Protein AF-A0A7C6D6X4-F1 (afdb_monomer)

Sequence (92 aa):
MKQTKNQITLECFWCDVPLQFNEQHGFYKCPDCGGEWWPGPSDPEYGINSLWRDEQAYKKSISKQGGGSRRAGKKRQKNIKKKLITERYELE

Nearest PDB structures (foldseek):
  5isy-assembly1_C  TM=8.439E-01  e=3.670E-01  Escherichia coli K-12
  2jny-assembly1_A  TM=7.303E-01  e=2.389E+00  Corynebacterium glutamicum
  6dcr-assembly2_B  TM=7.611E-01  e=2.548E+00  Escherichia coli K-12
  1pft-assembly1_A  TM=5.830E-01  e=9.066E-01  Pyrococcus furiosus
  4nl8-assembly2_B  TM=7.342E-01  e=5.901E+00  Klebsiella pneumoniae subsp. pneumoniae MGH 78578

Mean predicted aligned error: 17.88 Å

Foldseek 3Di:
DDDDDPDDFDADPPPRHTWDADPVVGWTADPPPRDIGHDDPPPPCPDPVVVVVVVVVVVVVVPDPPDDDVCVPPDDDDDDPDDDPDPDPDDD

Secondary structure (DSSP, 8-state):
----------B-TTT-PBPEEETTTTEEE-TTT--EEPPPP--GGGSHHHHHHHHHHHHHHHS---S--TTTT-PPPP---------S----

pLDDT: mean 73.0, std 14.43, range [42.78, 91.31]

Structure (mmCIF, N/CA/C/O backbone):
data_AF-A0A7C6D6X4-F1
#
_entry.id   AF-A0A7C6D6X4-F1
#
loop_
_atom_site.group_PDB
_atom_site.id
_atom_site.type_symbol
_atom_site.label_atom_id
_atom_site.label_alt_id
_atom_site.label_comp_id
_atom_site.label_asym_id
_atom_site.label_entity_id
_atom_site.label_seq_id
_atom_site.pdbx_PDB_ins_code
_atom_site.Cartn_x
_atom_site.Cartn_y
_atom_site.Cartn_z
_atom_site.occupancy
_atom_site.B_iso_or_equiv
_atom_site.auth_seq_id
_atom_site.auth_comp_id
_atom_site.auth_asym_id
_atom_site.auth_atom_id
_atom_site.pdbx_PDB_model_num
ATOM 1 N N . MET A 1 1 ? -12.748 26.640 9.954 1.00 44.28 1 MET A N 1
ATOM 2 C CA . MET A 1 1 ? -13.158 25.321 9.425 1.00 44.28 1 MET A CA 1
ATOM 3 C C . MET A 1 1 ? -12.145 24.291 9.900 1.00 44.28 1 MET A C 1
ATOM 5 O O . MET A 1 1 ? -10.992 24.375 9.502 1.00 44.28 1 MET A O 1
ATOM 9 N N . LYS A 1 2 ? -12.515 23.415 10.842 1.00 46.34 2 LYS A N 1
ATOM 10 C CA . LYS A 1 2 ? -11.617 22.376 11.370 1.00 46.34 2 LYS A CA 1
ATOM 11 C C . LYS A 1 2 ? -11.710 21.169 10.436 1.00 46.34 2 LYS A C 1
ATOM 13 O O . LYS A 1 2 ? -12.785 20.599 10.306 1.00 46.34 2 LYS A O 1
ATOM 18 N N . GLN A 1 3 ? -10.619 20.836 9.752 1.00 47.53 3 GLN A N 1
ATOM 19 C CA . GLN A 1 3 ? -10.526 19.631 8.928 1.00 47.53 3 GLN A CA 1
ATOM 20 C C . GLN A 1 3 ? -10.604 18.410 9.856 1.00 47.53 3 GLN A C 1
ATOM 22 O O . GLN A 1 3 ? -9.707 18.187 10.669 1.00 47.53 3 GLN A O 1
ATOM 27 N N . THR A 1 4 ? -11.695 17.651 9.787 1.00 50.25 4 THR A N 1
ATOM 28 C CA . THR A 1 4 ? -11.821 16.363 10.472 1.00 50.25 4 THR A CA 1
ATOM 29 C C . THR A 1 4 ? -10.923 15.367 9.753 1.00 50.25 4 THR A C 1
ATOM 31 O O . THR A 1 4 ? -11.159 15.038 8.593 1.00 50.25 4 THR A O 1
ATOM 34 N N . LYS A 1 5 ? -9.853 14.928 10.421 1.00 51.53 5 LYS A N 1
ATOM 35 C CA . LYS A 1 5 ? -9.038 13.801 9.961 1.00 51.53 5 LYS A CA 1
ATOM 36 C C . LYS A 1 5 ? -9.972 12.598 9.827 1.00 51.53 5 LYS A C 1
ATOM 38 O O . LYS A 1 5 ? -10.472 12.120 10.840 1.00 51.53 5 LYS A O 1
ATOM 43 N N . ASN A 1 6 ? -10.225 12.154 8.598 1.00 53.50 6 ASN A N 1
ATOM 44 C CA . ASN A 1 6 ? -10.927 10.903 8.332 1.00 53.50 6 ASN A CA 1
ATOM 45 C C . ASN A 1 6 ? -10.118 9.781 8.989 1.00 53.50 6 ASN A C 1
ATOM 47 O O . ASN A 1 6 ? -9.043 9.425 8.508 1.00 53.50 6 ASN A O 1
ATOM 51 N N . GLN A 1 7 ? -10.584 9.290 10.135 1.00 59.53 7 GLN A N 1
ATOM 52 C CA . GLN A 1 7 ? -10.025 8.099 10.753 1.00 59.53 7 GLN A CA 1
ATOM 53 C C . GLN A 1 7 ? -10.453 6.919 9.885 1.00 59.53 7 GLN A C 1
ATOM 55 O O . GLN A 1 7 ? -11.635 6.602 9.808 1.00 59.53 7 GLN A O 1
ATOM 60 N N . ILE A 1 8 ? -9.500 6.330 9.168 1.00 64.94 8 ILE A N 1
ATOM 61 C CA . ILE A 1 8 ? -9.737 5.114 8.393 1.00 64.94 8 ILE A CA 1
ATOM 62 C C . ILE A 1 8 ? -9.827 3.970 9.404 1.00 64.94 8 ILE A C 1
ATOM 64 O O . ILE A 1 8 ? -8.815 3.560 9.969 1.00 64.94 8 ILE A O 1
ATOM 68 N N . THR A 1 9 ? -11.038 3.493 9.668 1.00 74.94 9 THR A N 1
ATOM 69 C CA . THR A 1 9 ? -11.286 2.254 10.407 1.00 74.94 9 THR A CA 1
ATOM 70 C C . THR A 1 9 ? -11.182 1.085 9.432 1.00 74.94 9 THR A C 1
ATOM 72 O O . THR A 1 9 ? -11.955 1.010 8.482 1.00 74.94 9 THR A O 1
ATOM 75 N N . LEU A 1 10 ? -10.199 0.201 9.628 1.00 82.19 10 LEU A N 1
ATOM 76 C CA . LEU A 1 10 ? -10.072 -1.033 8.848 1.00 82.19 10 LEU A CA 1
ATOM 77 C C . LEU A 1 10 ? -10.985 -2.106 9.452 1.00 82.19 10 LEU A C 1
ATOM 79 O O . LEU A 1 10 ? -10.950 -2.332 10.661 1.00 82.19 10 LEU A O 1
ATOM 83 N N . GLU A 1 11 ? -11.781 -2.767 8.620 1.00 88.12 11 GLU A N 1
ATOM 84 C CA . GLU A 1 11 ? -12.732 -3.807 9.029 1.00 88.12 11 GLU A CA 1
ATOM 85 C C . GLU A 1 11 ? -12.207 -5.202 8.662 1.00 88.12 11 GLU A C 1
ATOM 87 O O . GLU A 1 11 ? -11.492 -5.387 7.673 1.00 88.12 11 GLU A O 1
ATOM 92 N N . CYS A 1 12 ? -12.535 -6.194 9.488 1.00 87.50 12 CYS A N 1
ATOM 93 C CA . CYS A 1 12 ? -12.198 -7.591 9.246 1.00 87.50 12 CYS A CA 1
ATOM 94 C C . CYS A 1 12 ? -13.023 -8.150 8.081 1.00 87.50 12 CYS A C 1
ATOM 96 O O . CYS A 1 12 ? -14.243 -8.171 8.156 1.00 87.50 12 CYS A O 1
ATOM 98 N N . PHE A 1 13 ? -12.367 -8.719 7.068 1.00 87.12 13 PHE A N 1
ATOM 99 C CA . PHE A 1 13 ? -13.038 -9.278 5.883 1.00 87.12 13 PHE A CA 1
ATOM 100 C C . PHE A 1 13 ? -14.037 -10.420 6.173 1.00 87.12 13 PHE A C 1
ATOM 102 O O . PHE A 1 13 ? -14.906 -10.698 5.353 1.00 87.12 13 PHE A O 1
ATOM 109 N N . TRP A 1 14 ? -13.898 -11.125 7.300 1.00 87.62 14 TRP A N 1
ATOM 110 C CA . TRP A 1 14 ? -14.769 -12.259 7.645 1.00 87.62 14 TRP A CA 1
ATOM 111 C C . TRP A 1 14 ? -15.848 -11.935 8.671 1.00 87.62 14 TRP A C 1
ATOM 113 O O . TRP A 1 14 ? -16.853 -12.638 8.729 1.00 87.62 14 TRP A O 1
ATOM 123 N N . CYS A 1 15 ? -15.611 -10.939 9.520 1.00 88.06 15 CYS A N 1
ATOM 124 C CA . CYS A 1 15 ? -16.466 -10.656 10.672 1.00 88.06 15 CYS A CA 1
ATOM 125 C C . CYS A 1 15 ? -17.101 -9.266 10.599 1.00 88.06 15 CYS A C 1
ATOM 127 O O . CYS A 1 15 ? -17.939 -8.959 11.437 1.00 88.06 15 CYS A O 1
ATOM 129 N N . ASP A 1 16 ? -16.664 -8.418 9.661 1.00 87.88 16 ASP A N 1
ATOM 130 C CA . ASP A 1 16 ? -17.058 -7.010 9.517 1.00 87.88 16 ASP A CA 1
ATOM 131 C C . ASP A 1 16 ? -16.865 -6.174 10.800 1.00 87.88 16 ASP A C 1
ATOM 133 O O . ASP A 1 16 ? -17.419 -5.092 10.971 1.00 87.88 16 ASP A O 1
ATOM 137 N N . VAL A 1 17 ? -16.039 -6.670 11.727 1.00 88.25 17 VAL A N 1
ATOM 138 C CA . VAL A 1 17 ? -15.705 -6.006 12.991 1.00 88.25 17 VAL A CA 1
ATOM 139 C C . VAL A 1 17 ? -14.450 -5.150 12.807 1.00 88.25 17 VAL A C 1
ATOM 141 O O . VAL A 1 17 ? -13.509 -5.595 12.135 1.00 88.25 17 VAL A O 1
ATOM 144 N N . PRO A 1 18 ? -14.387 -3.942 13.403 1.00 88.12 18 PRO A N 1
ATOM 145 C CA . PRO A 1 18 ? -13.210 -3.087 13.327 1.00 88.12 18 PRO A CA 1
ATOM 146 C C . PRO A 1 18 ? -11.972 -3.782 13.899 1.00 88.12 18 PRO A C 1
ATOM 148 O O . PRO A 1 18 ? -11.977 -4.327 15.006 1.00 88.12 18 PRO A O 1
ATOM 151 N N . LEU A 1 19 ? -10.892 -3.737 13.129 1.00 89.56 19 LEU A N 1
ATOM 152 C CA . LEU A 1 19 ? -9.606 -4.304 13.495 1.00 89.56 19 LEU A CA 1
ATOM 153 C C . LEU A 1 19 ? -8.910 -3.441 14.551 1.00 89.56 19 LEU A C 1
ATOM 155 O O . LEU A 1 19 ? -8.924 -2.212 14.486 1.00 89.56 19 LEU A O 1
ATOM 159 N N . GLN A 1 20 ? -8.240 -4.093 15.499 1.00 89.06 20 GLN A N 1
ATOM 160 C CA . GLN A 1 20 ? -7.450 -3.426 16.530 1.00 89.06 20 GLN A CA 1
ATOM 161 C C . GLN A 1 20 ? -5.975 -3.415 16.134 1.00 89.06 20 GLN A C 1
ATOM 163 O O . GLN A 1 20 ? -5.408 -4.457 15.811 1.00 89.06 20 GLN A O 1
ATOM 168 N N . PHE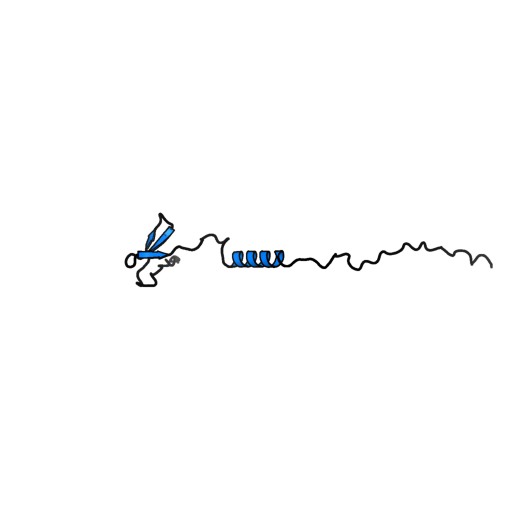 A 1 21 ? -5.340 -2.245 16.156 1.00 87.00 21 PHE A N 1
ATOM 169 C CA . PHE A 1 21 ? -3.913 -2.139 15.865 1.00 87.00 21 PHE A CA 1
ATOM 170 C C . PHE A 1 21 ? -3.076 -2.587 17.066 1.00 87.00 21 PHE A C 1
ATOM 172 O O . PHE A 1 21 ? -3.261 -2.103 18.181 1.00 87.00 21 PHE A O 1
ATOM 179 N N . ASN A 1 22 ? -2.140 -3.501 16.829 1.00 87.00 22 ASN A N 1
ATOM 180 C CA . ASN A 1 22 ? -1.162 -3.944 17.807 1.00 87.00 22 ASN A CA 1
ATOM 181 C C . ASN A 1 22 ? 0.136 -3.143 17.639 1.00 87.00 22 ASN A C 1
ATOM 183 O O . ASN A 1 22 ? 0.949 -3.442 16.765 1.00 87.00 22 ASN A O 1
ATOM 187 N N . GLU A 1 23 ? 0.347 -2.149 18.503 1.00 83.88 23 GLU A N 1
ATOM 188 C CA . GLU A 1 23 ? 1.520 -1.264 18.454 1.00 83.88 23 GLU A CA 1
ATOM 189 C C . GLU A 1 23 ? 2.857 -1.997 18.636 1.00 83.88 23 GLU A C 1
ATOM 191 O O . GLU A 1 23 ? 3.871 -1.551 18.108 1.00 83.88 23 GLU A O 1
ATOM 196 N N . GLN A 1 24 ? 2.879 -3.132 19.344 1.00 83.25 24 GLN A N 1
ATOM 197 C CA . GLN A 1 24 ? 4.12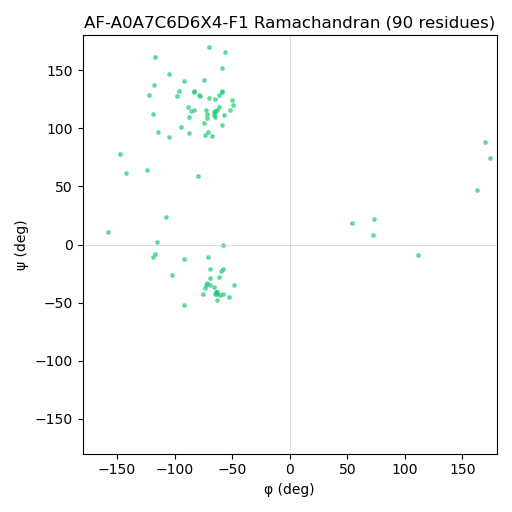4 -3.859 19.628 1.00 83.25 24 GLN A CA 1
ATOM 198 C C . GLN A 1 24 ? 4.700 -4.558 18.397 1.00 83.25 24 GLN A C 1
ATOM 200 O O . GLN A 1 24 ? 5.914 -4.687 18.262 1.00 83.25 24 GLN A O 1
ATOM 205 N N . HIS A 1 25 ? 3.824 -5.022 17.510 1.00 81.31 25 HIS A N 1
ATOM 206 C CA . HIS A 1 25 ? 4.205 -5.804 16.338 1.00 81.31 25 HIS A CA 1
ATOM 207 C C . HIS A 1 25 ? 3.858 -5.113 15.015 1.00 81.31 25 HIS A C 1
ATOM 209 O O . HIS A 1 25 ? 4.265 -5.583 13.957 1.00 81.31 25 HIS A O 1
ATOM 215 N N . GLY A 1 26 ?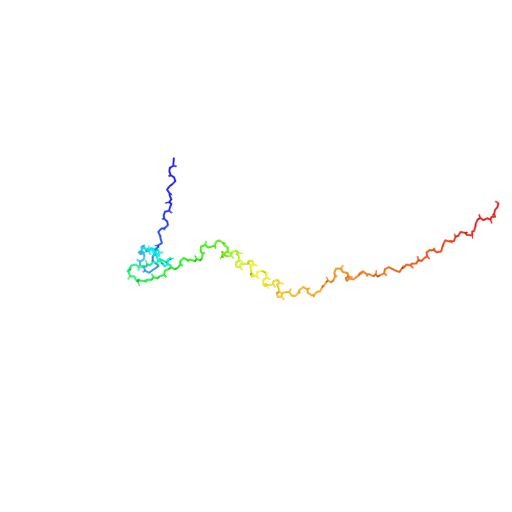 3.122 -4.001 15.062 1.00 84.12 26 GLY A N 1
ATOM 216 C CA . GLY A 1 26 ? 2.784 -3.200 13.894 1.00 84.12 26 GLY A CA 1
ATOM 217 C C . GLY A 1 26 ? 1.742 -3.828 12.968 1.00 84.12 26 GLY A C 1
ATOM 218 O O . GLY A 1 26 ? 1.690 -3.449 11.804 1.00 84.12 26 GLY A O 1
ATOM 219 N N . PHE A 1 27 ? 0.919 -4.767 13.444 1.00 88.12 27 PHE A N 1
ATOM 220 C CA . PHE A 1 27 ? -0.147 -5.401 12.657 1.00 88.12 27 PHE A CA 1
ATOM 221 C C . PHE A 1 27 ? -1.537 -5.120 13.230 1.00 88.12 27 PHE A C 1
ATOM 223 O O . PHE A 1 27 ? -1.692 -4.771 14.397 1.00 88.12 27 PHE A O 1
ATOM 230 N N . TYR A 1 28 ? -2.566 -5.307 12.411 1.00 89.44 28 TYR A N 1
ATOM 231 C CA . TYR A 1 28 ? -3.966 -5.221 12.811 1.00 89.44 28 TYR A CA 1
ATOM 232 C C . TYR A 1 28 ? -4.512 -6.614 13.130 1.00 89.44 28 TYR A C 1
ATOM 234 O O . TYR A 1 28 ? -4.319 -7.545 12.353 1.00 89.44 28 TYR A O 1
ATOM 242 N N . LYS A 1 29 ? -5.201 -6.765 14.261 1.00 90.81 29 LYS A N 1
ATOM 243 C CA . LYS A 1 29 ? -5.776 -8.031 14.723 1.00 90.81 29 LYS A CA 1
ATOM 244 C C . LYS A 1 29 ? -7.294 -7.942 14.816 1.00 90.81 29 LYS A C 1
ATOM 246 O O . LYS A 1 29 ? -7.827 -6.963 15.340 1.00 90.81 29 LYS A O 1
ATOM 251 N N . CYS A 1 30 ? -7.992 -8.979 14.358 1.00 91.31 30 CYS A N 1
ATOM 252 C CA . CYS A 1 30 ? -9.427 -9.113 14.614 1.00 91.31 30 CYS A CA 1
ATOM 253 C C . CYS A 1 30 ? -9.672 -9.737 16.001 1.00 91.31 30 CYS A C 1
ATOM 255 O O . CYS A 1 30 ? -9.064 -10.768 16.305 1.00 91.31 30 CYS A O 1
ATOM 257 N N . PRO A 1 31 ? -10.560 -9.160 16.833 1.00 89.06 31 PRO A N 1
ATOM 258 C CA . PRO A 1 31 ? -10.882 -9.715 18.148 1.00 89.06 31 PRO A CA 1
ATOM 259 C C . PRO A 1 31 ? -11.669 -11.035 18.083 1.00 89.06 31 PRO A C 1
ATOM 261 O O . PRO A 1 31 ? -11.500 -11.861 18.975 1.00 89.06 31 PRO A O 1
ATOM 264 N N . ASP A 1 32 ? -12.470 -11.262 17.035 1.00 89.69 32 ASP A N 1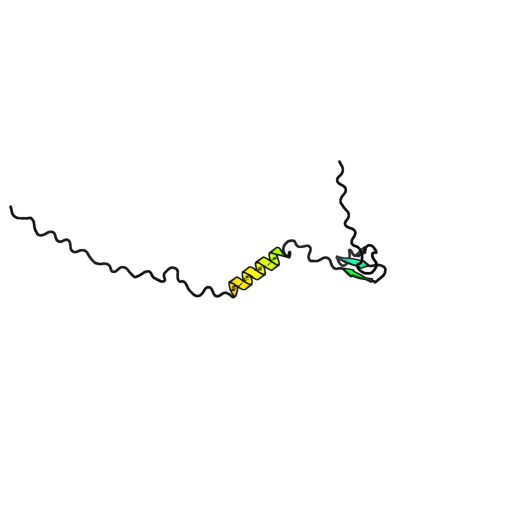
ATOM 265 C CA . ASP A 1 32 ? -13.382 -12.415 16.971 1.00 89.69 32 ASP A CA 1
ATOM 266 C C . ASP A 1 32 ? -12.762 -13.641 16.294 1.00 89.69 32 ASP A C 1
ATOM 268 O O . ASP A 1 32 ? -12.764 -14.734 16.854 1.00 89.69 32 ASP A O 1
ATOM 272 N N . CYS A 1 33 ? -12.206 -13.479 15.088 1.00 89.62 33 CYS A N 1
ATOM 273 C CA . CYS A 1 33 ? -11.606 -14.594 14.343 1.00 89.62 33 CYS A CA 1
ATOM 274 C C . CYS A 1 33 ? -10.105 -14.767 14.599 1.00 89.62 33 CYS A C 1
ATOM 276 O O . CYS A 1 33 ? -9.523 -15.770 14.190 1.00 89.62 33 CYS A O 1
ATOM 278 N N . GLY A 1 34 ? -9.459 -13.785 15.237 1.00 87.44 34 GLY A N 1
ATOM 279 C CA . GLY A 1 34 ? -8.020 -13.804 15.495 1.00 87.44 34 GLY A CA 1
ATOM 280 C C . GLY A 1 34 ? -7.137 -13.585 14.263 1.00 87.44 34 GLY A C 1
ATOM 281 O O . GLY A 1 34 ? -5.924 -13.725 14.385 1.00 87.44 34 GLY A O 1
ATOM 282 N N . GLY A 1 35 ? -7.709 -13.239 13.103 1.00 88.69 35 GLY A N 1
ATOM 283 C CA . GLY A 1 35 ? -6.951 -12.935 11.888 1.00 88.69 35 GLY A CA 1
ATOM 284 C C . GLY A 1 35 ? -5.974 -11.768 12.069 1.00 88.69 35 GLY A C 1
ATOM 285 O O . GLY A 1 35 ? -6.209 -10.864 12.878 1.00 88.69 35 GLY A O 1
ATOM 286 N N . GLU A 1 36 ? -4.891 -11.789 11.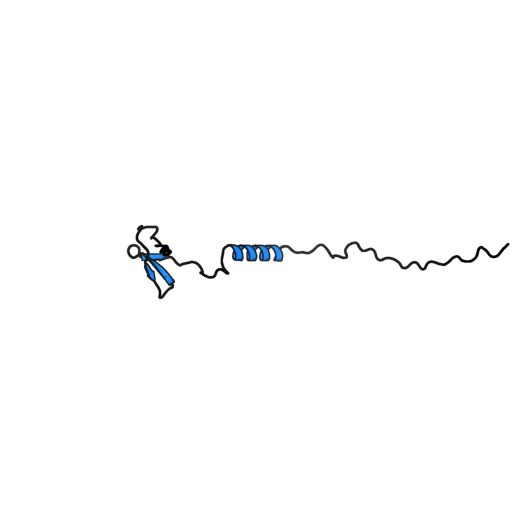293 1.00 90.19 36 GLU A N 1
ATOM 287 C CA . GLU A 1 36 ? -3.805 -10.808 11.343 1.00 90.19 36 GLU A CA 1
ATOM 288 C C . GLU A 1 36 ? -3.618 -10.142 9.973 1.00 90.19 36 GLU A C 1
ATOM 290 O O . GLU A 1 36 ? -3.459 -10.814 8.954 1.00 90.19 36 GLU A O 1
ATOM 295 N N . TRP A 1 37 ? -3.606 -8.810 9.952 1.00 88.06 37 TRP A N 1
ATOM 296 C CA . TRP A 1 37 ? -3.391 -7.992 8.761 1.00 88.06 37 TRP A CA 1
ATOM 297 C C . TRP A 1 37 ? -2.151 -7.136 8.948 1.00 88.06 37 TRP A C 1
ATOM 299 O O . TRP A 1 37 ? -2.114 -6.209 9.760 1.00 88.06 37 TRP A O 1
ATOM 309 N N . TRP A 1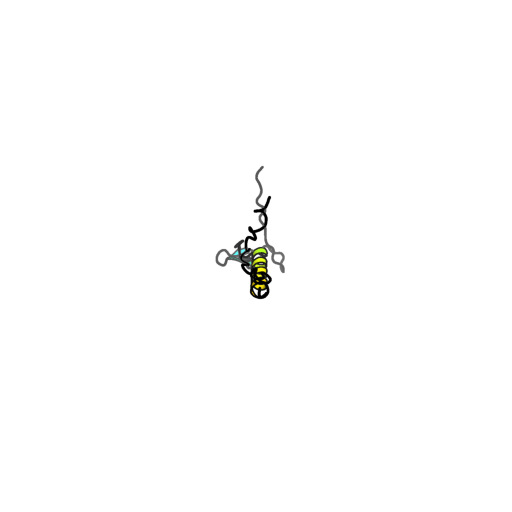 38 ? -1.133 -7.442 8.159 1.00 87.25 38 TRP A N 1
ATOM 310 C CA . TRP A 1 38 ? 0.130 -6.730 8.180 1.00 87.25 38 TRP A CA 1
ATOM 311 C C . TRP A 1 38 ? 0.044 -5.546 7.216 1.00 87.25 38 TRP A C 1
ATOM 313 O O . TRP A 1 38 ? -0.184 -5.765 6.021 1.00 87.25 38 TRP A O 1
ATOM 323 N N . PRO A 1 39 ? 0.185 -4.294 7.691 1.00 78.12 39 PRO A N 1
ATOM 324 C CA . PRO A 1 39 ? 0.345 -3.178 6.779 1.00 78.12 39 PRO A CA 1
ATOM 325 C C . PRO A 1 39 ? 1.590 -3.446 5.929 1.00 78.12 39 PRO A C 1
ATOM 327 O O . PRO A 1 39 ? 2.634 -3.847 6.445 1.00 78.12 39 PRO A O 1
ATOM 330 N N . GLY A 1 40 ? 1.460 -3.269 4.612 1.00 72.06 40 GLY A N 1
ATOM 331 C CA . GLY A 1 40 ? 2.606 -3.347 3.710 1.00 72.06 40 GLY A CA 1
ATOM 332 C C . GLY A 1 40 ? 3.698 -2.352 4.123 1.00 72.06 40 GLY A C 1
ATOM 333 O O . GLY A 1 40 ? 3.427 -1.447 4.919 1.00 72.06 40 GLY A O 1
ATOM 334 N N . PRO A 1 41 ? 4.925 -2.497 3.593 1.00 68.12 41 PRO A N 1
ATOM 335 C CA . PRO A 1 41 ? 6.009 -1.570 3.894 1.00 68.12 41 PRO A CA 1
ATOM 336 C C . PRO A 1 41 ? 5.520 -0.132 3.696 1.00 68.12 41 PRO A C 1
ATOM 338 O O . PRO A 1 41 ? 5.053 0.238 2.620 1.00 68.12 41 PRO A O 1
ATOM 341 N N . SER A 1 42 ? 5.577 0.657 4.770 1.00 62.88 42 SER A N 1
ATOM 342 C CA . SER A 1 42 ? 5.168 2.064 4.770 1.00 62.88 42 SER A CA 1
ATOM 343 C C . SER A 1 42 ? 6.143 2.947 3.997 1.00 62.88 42 SER A C 1
ATOM 345 O O . SER A 1 42 ? 5.825 4.107 3.734 1.00 62.88 42 SER A O 1
ATOM 347 N N . ASP A 1 43 ? 7.311 2.406 3.636 1.00 57.38 43 ASP A N 1
ATOM 348 C CA . ASP A 1 43 ? 8.319 3.104 2.861 1.00 57.38 43 ASP A CA 1
ATOM 349 C C . ASP A 1 43 ? 7.779 3.450 1.467 1.00 57.38 43 ASP A C 1
ATOM 351 O O . ASP A 1 43 ? 7.540 2.553 0.648 1.00 57.38 43 ASP A O 1
ATOM 355 N N . PRO A 1 44 ? 7.649 4.751 1.136 1.00 60.44 44 PRO A N 1
ATOM 356 C CA . PRO A 1 44 ? 7.276 5.186 -0.208 1.00 60.44 44 PRO A CA 1
ATOM 357 C C . PRO A 1 44 ? 8.255 4.680 -1.278 1.00 60.44 44 PRO A C 1
ATOM 359 O O . PRO A 1 44 ? 7.909 4.608 -2.459 1.00 60.44 44 PRO A O 1
ATOM 362 N N . GLU A 1 45 ? 9.476 4.331 -0.863 1.00 55.75 45 GLU A N 1
ATOM 363 C CA . GLU A 1 45 ? 10.543 3.804 -1.708 1.00 55.75 45 GLU A CA 1
ATOM 364 C C . GLU A 1 45 ? 10.263 2.383 -2.224 1.00 55.75 45 GLU A C 1
ATOM 366 O O . GLU A 1 45 ? 10.774 2.034 -3.281 1.00 55.75 45 GLU A O 1
ATOM 371 N N . TYR A 1 46 ? 9.382 1.598 -1.588 1.00 57.47 46 TYR A N 1
ATOM 372 C CA . TYR A 1 46 ? 8.991 0.239 -2.020 1.00 57.47 46 TYR A CA 1
ATOM 373 C C . TYR A 1 46 ? 7.564 0.163 -2.597 1.00 57.47 46 TYR A C 1
ATOM 375 O O . TYR A 1 46 ? 6.922 -0.887 -2.592 1.00 57.47 46 TYR A O 1
ATOM 383 N N . GLY A 1 47 ? 7.041 1.282 -3.102 1.00 66.31 47 GLY A N 1
ATOM 384 C CA . GLY A 1 47 ? 5.748 1.314 -3.786 1.00 66.31 47 GLY A CA 1
ATOM 385 C C . GLY A 1 47 ? 5.752 0.617 -5.157 1.00 66.31 47 GLY A C 1
ATOM 386 O O . GLY A 1 47 ? 6.789 0.333 -5.747 1.00 66.31 47 GLY A O 1
ATOM 387 N N . ILE A 1 48 ? 4.563 0.426 -5.742 1.00 69.88 48 ILE A N 1
ATOM 388 C CA . ILE A 1 48 ? 4.369 -0.182 -7.081 1.00 69.88 48 ILE A CA 1
ATOM 389 C C . ILE A 1 48 ? 5.290 0.446 -8.150 1.00 69.88 48 ILE A C 1
ATOM 391 O O . ILE A 1 48 ? 5.792 -0.236 -9.044 1.00 69.88 48 ILE A O 1
ATOM 395 N N . ASN A 1 49 ? 5.555 1.750 -8.038 1.00 72.94 49 ASN A N 1
ATOM 396 C CA . ASN A 1 49 ? 6.411 2.484 -8.966 1.00 72.94 49 ASN A CA 1
ATOM 397 C C . ASN A 1 49 ? 7.898 2.114 -8.874 1.00 72.94 49 ASN A C 1
ATOM 399 O O . ASN A 1 49 ? 8.576 2.153 -9.902 1.00 72.94 49 ASN A O 1
ATOM 403 N N . SER A 1 50 ? 8.429 1.798 -7.689 1.00 76.56 50 SER A N 1
ATOM 404 C CA . SER A 1 50 ? 9.833 1.389 -7.556 1.00 76.56 50 SER A CA 1
ATOM 405 C C . SER A 1 50 ? 10.033 -0.03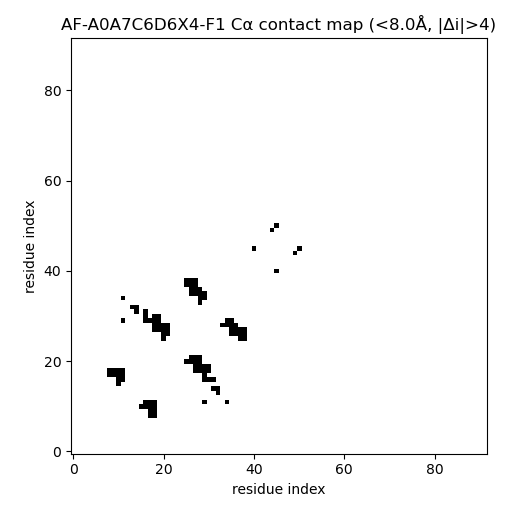7 -8.045 1.00 76.56 50 SER A C 1
ATOM 407 O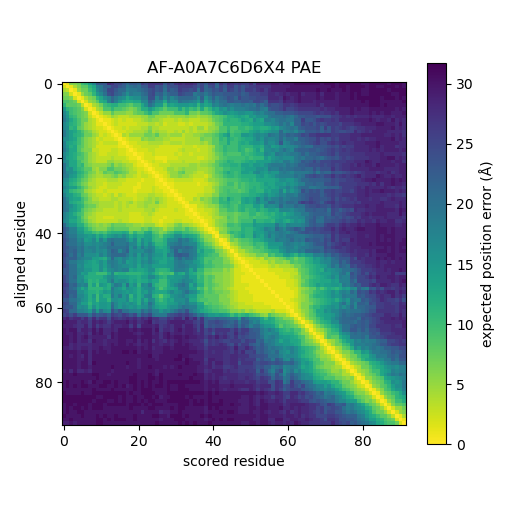 O . SER A 1 50 ? 10.916 -0.256 -8.867 1.00 76.56 50 SER A O 1
ATOM 409 N N . LEU A 1 51 ? 9.115 -0.948 -7.704 1.00 82.00 51 LEU A N 1
ATOM 410 C CA . LEU A 1 51 ? 9.068 -2.302 -8.270 1.00 82.00 51 LEU A CA 1
ATOM 411 C C . LEU A 1 51 ? 9.072 -2.283 -9.805 1.00 82.00 51 LEU A C 1
ATOM 413 O O . LEU A 1 51 ? 9.841 -3.003 -10.439 1.00 82.00 51 LEU A O 1
ATOM 417 N N . TRP A 1 52 ? 8.267 -1.410 -10.419 1.00 86.12 52 TRP A N 1
ATOM 418 C CA . TRP A 1 52 ? 8.260 -1.249 -11.874 1.00 86.12 52 TRP A CA 1
ATOM 419 C C . TRP A 1 52 ? 9.593 -0.713 -12.419 1.00 86.12 52 TRP A C 1
ATOM 421 O O . TRP A 1 52 ? 10.071 -1.178 -13.455 1.00 86.12 52 TRP A O 1
ATOM 431 N N . ARG A 1 53 ? 10.221 0.261 -11.745 1.00 85.25 53 ARG A N 1
ATOM 432 C CA . ARG A 1 53 ? 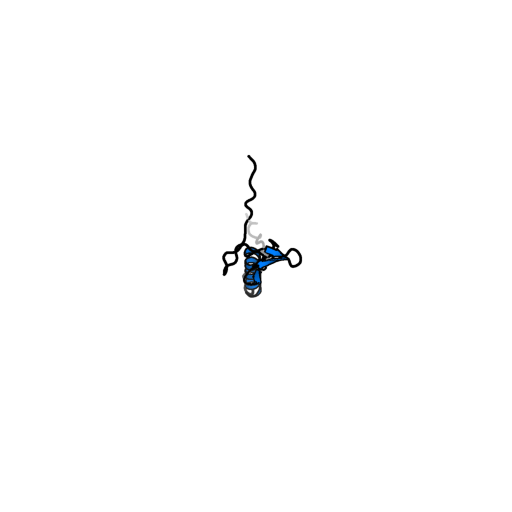11.532 0.798 -12.159 1.00 85.25 53 ARG A CA 1
ATOM 433 C C . ARG A 1 53 ? 12.623 -0.265 -12.098 1.00 85.25 53 ARG A C 1
ATOM 435 O O . ARG A 1 53 ? 13.410 -0.358 -13.043 1.00 85.25 53 ARG A O 1
ATOM 442 N N . ASP A 1 54 ? 12.634 -1.067 -11.043 1.00 87.00 54 ASP A N 1
ATOM 443 C CA . ASP A 1 54 ? 13.579 -2.168 -10.874 1.00 87.00 54 ASP A CA 1
ATOM 444 C C . ASP A 1 54 ? 13.368 -3.235 -11.950 1.00 87.00 54 ASP A C 1
ATOM 446 O O . ASP A 1 54 ? 14.327 -3.694 -12.573 1.00 87.00 54 ASP A O 1
ATOM 450 N N . GLU A 1 55 ? 12.113 -3.545 -12.280 1.00 91.31 55 GLU A N 1
ATOM 451 C CA . GLU A 1 55 ? 11.774 -4.441 -13.386 1.00 91.31 55 GLU A CA 1
ATOM 452 C C . GLU A 1 55 ? 12.283 -3.903 -14.738 1.00 91.31 55 GLU A C 1
ATOM 454 O O . GLU A 1 55 ? 12.862 -4.648 -15.536 1.00 91.31 55 GLU A O 1
ATOM 459 N N . GLN A 1 56 ? 12.125 -2.600 -15.005 1.00 91.06 56 GLN A N 1
ATOM 460 C CA . GLN A 1 56 ? 12.672 -1.967 -16.211 1.00 91.06 56 GLN A CA 1
ATOM 461 C C . GLN A 1 56 ? 14.203 -2.018 -16.242 1.00 91.06 56 GLN A C 1
ATOM 463 O O . GLN A 1 56 ? 14.786 -2.248 -17.304 1.00 91.06 56 GLN A O 1
ATOM 468 N N . ALA A 1 57 ? 14.867 -1.795 -15.107 1.00 87.06 57 ALA A N 1
ATOM 469 C CA . ALA A 1 57 ? 16.320 -1.870 -14.996 1.00 87.06 57 ALA A CA 1
ATOM 470 C C . ALA A 1 57 ? 16.832 -3.298 -15.237 1.00 87.06 57 ALA A C 1
ATOM 472 O O . ALA A 1 57 ? 17.784 -3.489 -15.995 1.00 87.06 57 ALA A O 1
ATOM 473 N N . TYR A 1 58 ? 16.154 -4.300 -14.675 1.00 90.00 58 TYR A N 1
ATOM 474 C CA . TYR A 1 58 ? 16.454 -5.714 -14.883 1.00 90.00 58 TYR A CA 1
ATOM 475 C C . TYR A 1 58 ? 16.267 -6.135 -16.347 1.00 90.00 58 TYR A C 1
ATOM 477 O O . TYR A 1 58 ? 17.165 -6.710 -16.959 1.00 90.00 58 TYR A O 1
ATOM 485 N N . LYS A 1 59 ? 15.144 -5.768 -16.974 1.00 89.75 59 LYS A N 1
ATOM 486 C CA . LYS A 1 59 ? 14.913 -6.029 -18.406 1.00 89.75 59 LYS A CA 1
ATOM 487 C C . LYS A 1 59 ? 15.999 -5.402 -19.282 1.00 89.75 59 LYS A C 1
ATOM 489 O O . LYS A 1 59 ? 16.497 -6.052 -20.201 1.00 89.75 59 LYS A O 1
ATOM 494 N N . LYS A 1 60 ? 16.404 -4.165 -18.967 1.00 84.44 60 LYS A N 1
ATOM 495 C CA . LYS A 1 60 ? 17.490 -3.457 -19.662 1.00 84.44 60 LYS A CA 1
ATOM 496 C C . LYS A 1 60 ? 18.854 -4.119 -19.468 1.00 84.44 60 LYS A C 1
ATOM 498 O O . LYS A 1 60 ? 19.646 -4.118 -20.405 1.00 84.44 60 LYS A O 1
ATOM 503 N N . SER A 1 61 ? 19.140 -4.672 -18.288 1.00 82.38 61 SER A N 1
ATOM 504 C CA . SER A 1 61 ? 20.421 -5.333 -18.013 1.00 82.38 61 SER A CA 1
ATOM 505 C C . SER A 1 61 ? 20.546 -6.682 -18.729 1.00 82.38 61 SER A C 1
ATOM 507 O O . SER A 1 61 ? 21.626 -7.021 -19.212 1.00 82.38 61 SER A O 1
ATOM 509 N N . ILE A 1 62 ? 19.440 -7.420 -18.869 1.00 81.00 62 ILE A N 1
ATOM 510 C CA . ILE A 1 62 ? 19.389 -8.676 -19.632 1.00 81.00 62 ILE A CA 1
ATOM 511 C C . ILE A 1 62 ? 19.445 -8.413 -21.136 1.00 81.00 62 ILE A C 1
ATOM 513 O O . ILE A 1 62 ? 20.072 -9.175 -21.880 1.00 81.00 62 ILE A O 1
ATOM 517 N N . SER A 1 63 ? 18.793 -7.344 -21.606 1.00 75.00 63 SER A N 1
ATOM 518 C CA . SER A 1 63 ? 18.872 -6.948 -23.007 1.00 75.00 63 SER A CA 1
ATOM 519 C C . SER A 1 63 ? 20.295 -6.479 -23.313 1.00 75.00 63 SER A C 1
ATOM 521 O O . SER A 1 63 ? 20.658 -5.326 -23.092 1.00 75.00 63 SER A O 1
ATOM 523 N N . LYS A 1 64 ? 21.142 -7.387 -23.802 1.00 64.50 64 LYS A N 1
ATOM 524 C CA . LYS A 1 64 ? 22.502 -7.062 -24.238 1.00 64.50 64 LYS A CA 1
ATOM 525 C C . LYS A 1 64 ? 22.456 -5.897 -25.223 1.00 64.50 64 LYS A C 1
ATOM 527 O O . LYS A 1 64 ? 21.990 -6.054 -26.349 1.00 64.50 64 LYS A O 1
ATOM 532 N N . GLN A 1 65 ? 23.049 -4.763 -24.862 1.00 59.81 65 GLN A N 1
ATOM 533 C CA . GLN A 1 65 ? 23.357 -3.699 -25.816 1.00 59.81 65 GLN A CA 1
ATOM 534 C C . GLN A 1 65 ? 24.636 -4.062 -26.589 1.00 59.81 65 GLN A C 1
ATOM 536 O O . GLN A 1 65 ? 25.655 -3.383 -26.533 1.00 59.81 65 GLN A O 1
ATOM 541 N N . GLY A 1 66 ? 24.605 -5.200 -27.278 1.00 64.19 66 GLY A N 1
ATOM 542 C CA . GLY A 1 66 ? 25.669 -5.648 -28.164 1.00 64.19 66 GLY A CA 1
ATOM 543 C C . GLY A 1 66 ? 25.240 -5.450 -29.607 1.00 64.19 66 GLY A C 1
ATOM 544 O O . GLY A 1 66 ? 24.607 -6.333 -30.170 1.00 64.19 66 GLY A O 1
ATOM 545 N N . GLY A 1 67 ? 25.571 -4.308 -30.212 1.00 58.19 67 GLY A N 1
ATOM 546 C CA . GLY A 1 67 ? 25.309 -4.138 -31.643 1.00 58.19 67 GLY A CA 1
ATOM 547 C C . GLY A 1 67 ? 25.336 -2.709 -32.157 1.00 58.19 67 GLY A C 1
ATOM 548 O O . GLY A 1 67 ? 24.424 -2.298 -32.859 1.00 58.19 67 GLY A O 1
ATOM 549 N N . GLY A 1 68 ? 26.348 -1.918 -31.807 1.00 58.38 68 GLY A N 1
ATOM 550 C CA . GLY A 1 68 ? 26.444 -0.575 -32.369 1.00 58.38 68 GLY A CA 1
ATOM 551 C C . GLY A 1 68 ? 27.565 0.242 -31.769 1.00 58.38 68 GLY A C 1
ATOM 552 O O . GLY A 1 68 ? 27.330 1.168 -30.999 1.00 58.38 68 GLY A O 1
ATOM 553 N N . SER A 1 69 ? 28.804 -0.071 -32.142 1.00 64.44 69 SER A N 1
ATOM 554 C CA . SER A 1 69 ? 29.871 0.921 -32.033 1.00 64.44 69 SER A CA 1
ATOM 555 C C . SER A 1 69 ? 29.375 2.212 -32.695 1.00 64.44 69 SER A C 1
ATOM 557 O O . SER A 1 69 ? 29.044 2.196 -33.879 1.00 64.44 69 SER A O 1
ATOM 559 N N . ARG A 1 70 ? 29.383 3.352 -31.984 1.00 58.25 70 ARG A N 1
ATOM 560 C CA . ARG A 1 70 ? 29.128 4.691 -32.572 1.00 58.25 70 ARG A CA 1
ATOM 561 C C . ARG A 1 70 ? 30.117 5.048 -33.705 1.00 58.25 70 ARG A C 1
ATOM 563 O O . ARG A 1 70 ? 30.070 6.143 -34.257 1.00 58.25 70 ARG A O 1
ATOM 570 N N . ARG A 1 71 ? 31.064 4.154 -34.015 1.00 56.72 71 ARG A N 1
ATOM 571 C CA . ARG A 1 71 ? 32.069 4.248 -35.079 1.00 56.72 71 ARG A CA 1
ATOM 572 C C . ARG A 1 71 ? 31.907 3.172 -36.163 1.00 56.72 71 ARG A C 1
ATOM 574 O O . ARG A 1 71 ? 32.729 3.138 -37.077 1.00 56.72 71 ARG A O 1
ATOM 581 N N . ALA A 1 72 ? 30.893 2.306 -36.096 1.00 58.03 72 ALA A N 1
ATOM 582 C CA . ALA A 1 72 ? 30.590 1.367 -37.171 1.00 58.03 72 ALA A CA 1
ATOM 583 C C . ALA A 1 72 ? 30.161 2.163 -38.418 1.00 58.03 72 ALA A C 1
ATOM 585 O O . ALA A 1 72 ? 29.124 2.815 -38.417 1.00 58.03 72 ALA A O 1
ATOM 586 N N . GLY A 1 73 ? 31.011 2.180 -39.449 1.00 60.22 73 GLY A N 1
ATOM 587 C CA . GLY A 1 73 ? 30.761 2.885 -40.714 1.00 60.22 73 GLY A CA 1
ATOM 588 C C . GLY A 1 73 ? 31.648 4.104 -40.999 1.00 60.22 73 GLY A C 1
ATOM 589 O O . GLY A 1 73 ? 31.652 4.584 -42.133 1.00 60.22 73 GLY A O 1
ATOM 590 N N . LYS A 1 74 ? 32.469 4.591 -40.052 1.00 65.31 74 LYS A N 1
ATOM 591 C CA . LYS A 1 74 ? 33.454 5.648 -40.365 1.00 65.31 74 LYS A CA 1
ATOM 592 C C . LYS A 1 74 ? 34.618 5.064 -41.175 1.00 65.31 74 LYS A C 1
ATOM 594 O O . LYS A 1 74 ? 35.587 4.556 -40.614 1.00 65.31 74 LYS A O 1
ATOM 599 N N . LYS A 1 75 ? 34.537 5.148 -42.509 1.00 69.75 75 LYS A N 1
ATOM 600 C CA . LYS A 1 75 ? 35.671 4.855 -43.402 1.00 69.75 75 LYS A CA 1
ATOM 601 C C . LYS A 1 75 ? 36.813 5.836 -43.102 1.00 69.75 75 LYS A C 1
ATOM 603 O O . LYS A 1 75 ? 36.603 7.047 -43.061 1.00 69.75 75 LYS A O 1
ATOM 608 N N . ARG A 1 76 ? 38.026 5.317 -42.886 1.00 71.00 76 ARG A N 1
ATOM 609 C CA . ARG A 1 76 ? 39.245 6.118 -42.678 1.00 71.00 76 ARG A CA 1
ATOM 610 C C . ARG A 1 76 ? 39.506 6.967 -43.929 1.00 71.00 76 ARG A C 1
ATOM 612 O O . ARG A 1 76 ? 39.727 6.407 -45.001 1.00 71.00 76 ARG A O 1
ATOM 619 N N . GLN A 1 77 ? 39.492 8.296 -43.808 1.00 71.75 77 GLN A N 1
ATOM 620 C CA . GLN A 1 77 ? 39.912 9.180 -44.900 1.00 71.75 77 GLN A CA 1
ATOM 621 C C . GLN A 1 77 ? 41.410 8.974 -45.170 1.00 71.75 77 GLN A C 1
ATOM 623 O O . GLN A 1 77 ? 42.232 9.049 -44.255 1.00 71.75 77 GLN A O 1
ATOM 628 N N . LYS A 1 78 ? 41.768 8.673 -46.423 1.00 72.06 78 LYS A N 1
ATOM 629 C CA . LYS A 1 78 ? 43.168 8.629 -46.864 1.00 72.06 78 LYS A CA 1
ATOM 630 C C . LYS A 1 78 ? 43.648 10.062 -47.100 1.00 72.06 78 LYS A C 1
ATOM 632 O O . LYS A 1 78 ? 43.008 10.806 -47.836 1.00 72.06 78 LYS A O 1
ATOM 637 N N . ASN A 1 79 ? 44.783 10.427 -46.506 1.00 70.50 79 ASN A N 1
ATOM 638 C CA . ASN A 1 79 ? 45.448 11.703 -46.766 1.00 70.50 79 ASN A CA 1
ATOM 639 C C . ASN A 1 79 ? 46.061 11.682 -48.170 1.00 70.50 79 ASN A C 1
ATOM 641 O O . ASN A 1 79 ? 47.153 11.152 -48.370 1.00 70.50 79 ASN A O 1
ATOM 645 N N . ILE A 1 80 ? 45.351 12.245 -49.146 1.00 69.31 80 ILE A N 1
ATOM 646 C CA . ILE A 1 80 ? 45.896 12.487 -50.481 1.00 69.31 80 ILE A CA 1
ATOM 647 C C . ILE A 1 80 ? 46.570 13.860 -50.443 1.00 69.31 80 ILE A C 1
ATOM 649 O O . ILE A 1 80 ? 45.898 14.885 -50.332 1.00 69.31 80 ILE A O 1
ATOM 653 N N . LYS A 1 81 ? 47.906 13.886 -50.511 1.00 68.25 81 LYS A N 1
ATOM 654 C CA . LYS A 1 81 ? 48.660 15.135 -50.684 1.00 68.25 81 LYS A CA 1
ATOM 655 C C . LYS A 1 81 ? 48.313 15.711 -52.060 1.00 68.25 81 LYS A C 1
ATOM 657 O O . LYS A 1 81 ? 48.632 15.099 -53.077 1.00 68.25 81 LYS A O 1
ATOM 662 N N . LYS A 1 82 ? 47.644 16.866 -52.095 1.00 64.50 82 LYS A N 1
ATOM 663 C CA . LYS A 1 82 ? 47.396 17.613 -53.335 1.00 64.50 82 LYS A CA 1
ATOM 664 C C . LYS A 1 82 ? 48.746 18.098 -53.871 1.00 64.50 82 LYS A C 1
ATOM 666 O O . LYS A 1 82 ? 49.401 18.899 -53.212 1.00 64.50 82 LYS A O 1
ATOM 671 N N . LYS A 1 83 ? 49.179 17.599 -55.031 1.00 61.62 83 LYS A N 1
ATOM 672 C CA . LYS A 1 83 ? 50.272 18.227 -55.782 1.00 61.62 83 LYS A CA 1
ATOM 673 C C . LYS A 1 83 ? 49.715 19.518 -56.384 1.00 61.62 83 LYS A C 1
ATOM 675 O O . LYS A 1 83 ? 48.771 19.458 -57.166 1.00 61.62 83 LYS A O 1
ATOM 680 N N . LEU A 1 84 ? 50.242 20.663 -55.959 1.00 61.03 84 LEU A N 1
ATOM 681 C CA . LEU A 1 84 ? 49.994 21.947 -56.609 1.00 61.03 84 LEU A CA 1
ATOM 682 C C . LEU A 1 84 ? 50.616 21.874 -58.006 1.00 61.03 84 LEU A C 1
ATOM 684 O O . LEU A 1 84 ? 51.823 21.693 -58.131 1.00 61.03 84 LEU A O 1
ATOM 688 N N . ILE A 1 85 ? 49.785 21.936 -59.044 1.00 61.00 85 ILE A N 1
ATOM 689 C CA . ILE A 1 85 ? 50.248 22.144 -60.416 1.00 61.00 85 ILE A CA 1
ATOM 690 C C . ILE A 1 85 ? 50.309 23.658 -60.589 1.00 61.00 85 ILE A C 1
ATOM 692 O O . ILE A 1 85 ? 49.293 24.297 -60.843 1.00 61.00 85 ILE A O 1
ATOM 696 N N . THR A 1 86 ? 51.487 24.231 -60.387 1.00 58.66 86 THR A N 1
ATOM 697 C CA . THR A 1 86 ? 51.777 25.637 -60.686 1.00 58.66 86 THR A CA 1
ATOM 698 C C . THR A 1 86 ? 52.970 25.697 -61.623 1.00 58.66 86 THR A C 1
ATOM 700 O O . THR A 1 86 ? 54.021 26.185 -61.246 1.00 58.66 86 THR A O 1
ATOM 703 N N . GLU A 1 87 ? 52.810 25.160 -62.830 1.00 57.75 87 GLU A N 1
ATOM 704 C CA . GLU A 1 87 ? 53.737 25.367 -63.949 1.00 57.75 87 GLU A CA 1
ATOM 705 C C . GLU A 1 87 ? 52.918 25.350 -65.246 1.00 57.75 87 GLU A C 1
ATOM 707 O O . GLU A 1 87 ? 52.817 24.322 -65.915 1.00 57.75 87 GLU A O 1
ATOM 712 N N . ARG A 1 88 ? 52.221 26.449 -65.574 1.00 52.38 88 ARG A N 1
ATOM 713 C CA . ARG A 1 88 ? 51.676 26.604 -66.939 1.00 52.38 88 ARG A CA 1
ATOM 714 C C . ARG A 1 88 ? 51.358 28.017 -67.425 1.00 52.38 88 ARG A C 1
ATOM 716 O O . ARG A 1 88 ? 50.728 28.128 -68.467 1.00 52.38 88 ARG A O 1
ATOM 723 N N . TYR A 1 89 ? 51.771 29.073 -66.731 1.00 54.47 89 TYR A N 1
ATOM 724 C CA . TYR A 1 89 ? 51.625 30.433 -67.266 1.00 54.47 89 TYR A CA 1
ATOM 725 C C . TYR A 1 89 ? 52.837 31.294 -66.897 1.00 54.47 89 TYR A C 1
ATOM 727 O O . TYR A 1 89 ? 52.718 32.291 -66.199 1.00 54.47 89 TYR A O 1
ATOM 735 N N . GLU A 1 90 ? 54.012 30.877 -67.364 1.00 51.41 90 GLU A N 1
ATOM 736 C CA . GLU A 1 90 ? 55.053 31.808 -67.805 1.00 51.41 90 GLU A CA 1
ATOM 737 C C . GLU A 1 90 ? 55.205 31.560 -69.306 1.00 51.41 90 GLU A C 1
ATOM 739 O O . GLU A 1 90 ? 55.795 30.554 -69.687 1.00 51.41 90 GLU A O 1
ATOM 744 N N . LEU A 1 91 ? 54.539 32.378 -70.125 1.00 47.22 91 LEU A N 1
ATOM 745 C CA . LEU A 1 91 ? 54.833 32.683 -71.533 1.00 47.22 91 LEU A CA 1
ATOM 746 C C . LEU A 1 91 ? 53.637 33.459 -72.101 1.00 47.22 91 LEU A C 1
ATOM 748 O O . LEU A 1 91 ? 52.686 32.859 -72.595 1.00 47.22 91 LEU A O 1
ATOM 752 N N . GLU A 1 92 ? 53.684 34.778 -71.944 1.00 42.78 92 GLU A N 1
ATOM 753 C CA . GLU A 1 92 ? 53.500 35.780 -73.009 1.00 42.78 92 GLU A CA 1
ATOM 754 C C . GLU A 1 92 ? 53.918 37.156 -72.479 1.00 42.78 92 GLU A C 1
ATOM 756 O O . GLU A 1 92 ? 53.428 37.553 -71.396 1.00 42.78 92 GLU A O 1
#

Solvent-accessible surface area (backbone atoms only — not comparable to full-atom values): 6449 Å² total; per-residue (Å²): 134,83,82,76,78,82,76,82,78,53,61,30,95,89,74,71,42,71,43,45,75,38,83,92,81,63,30,31,34,30,87,86,83,63,49,76,46,71,70,69,83,83,52,78,76,73,33,75,68,42,57,51,50,51,51,54,52,51,55,53,68,69,51,70,90,78,84,72,62,96,61,76,80,70,74,81,82,76,90,75,82,79,78,83,86,83,84,86,84,89,86,132

Radius of gyration: 36.9 Å; Cα contacts (8 Å, |Δi|>4): 54; chains: 1; bounding box: 72×50×93 Å